Protein AF-A0A7X3KBT7-F1 (afdb_monomer_lite)

InterPro domains:
  IPR002560 Transposase IS204/IS1001/IS1096/IS1165, DDE domain [PF01610] (5-50)

Organism: NCBI:txid747656

Sequence (61 aa):
AFLLKKEESIRLALSVPYNNGLVEGTNNKIKLLKRSAFGFRKHEHLFARIYWMQTPAVHSI

Radius of gyration: 18.75 Å; chains: 1; bounding box: 34×29×49 Å

pLDDT: mean 87.15, std 9.23, range [55.75, 97.19]

Secondary structure (DSSP, 8-state):
-TTGGGHHHHHHHHHSS--THHHHHHHHHHHHHHHHHTT-SSHHHHHHHHHHHHSGGGTT-

Foldseek 3Di:
DVVVVCVVVVVVQVVDPDDCCVVVVVVVVVVVLVVLCPPDPDVVVSVVVVVVVPDVVVVVD

Structure (mmCIF, N/CA/C/O backbone):
data_AF-A0A7X3KBT7-F1
#
_entry.id   AF-A0A7X3KBT7-F1
#
loop_
_atom_site.group_PDB
_atom_site.id
_atom_site.type_symbol
_atom_site.label_atom_id
_atom_site.label_alt_id
_atom_site.label_comp_id
_atom_site.label_asym_id
_atom_site.label_entity_id
_atom_site.label_seq_id
_atom_site.pdbx_PDB_ins_code
_atom_site.Cartn_x
_atom_site.Cartn_y
_atom_site.Cartn_z
_atom_site.occupancy
_atom_site.B_iso_or_equiv
_atom_site.auth_seq_id
_atom_site.auth_comp_id
_atom_site.auth_asym_id
_atom_site.auth_atom_id
_atom_site.pdbx_PDB_model_num
ATOM 1 N N . ALA A 1 1 ? -1.415 8.668 29.453 1.00 76.88 1 ALA A N 1
ATOM 2 C CA . ALA A 1 1 ? -0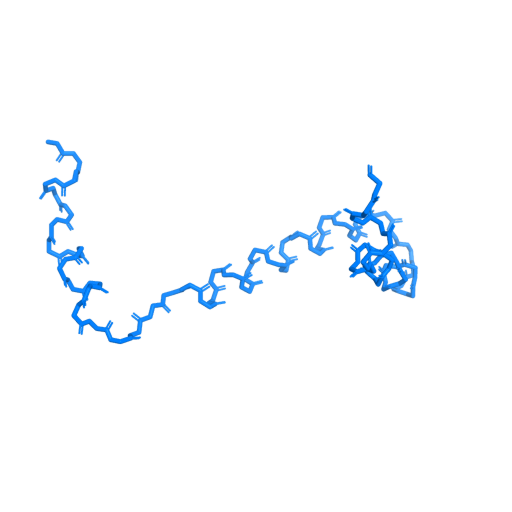.939 7.665 28.473 1.00 76.88 1 ALA A CA 1
ATOM 3 C C . ALA A 1 1 ? -1.651 7.872 27.134 1.00 76.88 1 ALA A C 1
ATOM 5 O O . A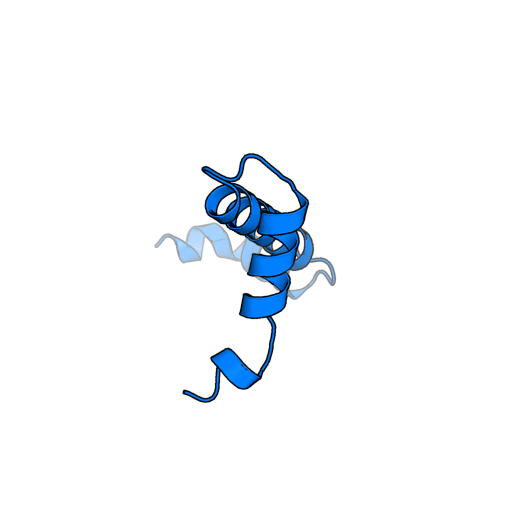LA A 1 1 ? -2.843 8.153 27.146 1.00 76.88 1 ALA A O 1
ATOM 6 N N . PHE A 1 2 ? -0.950 7.758 25.999 1.00 88.25 2 PHE A N 1
ATOM 7 C CA . PHE A 1 2 ? -1.506 8.003 24.652 1.00 88.25 2 PHE A CA 1
ATOM 8 C C . PHE A 1 2 ? -2.727 7.124 24.328 1.00 88.25 2 PHE A C 1
ATOM 10 O O . PHE A 1 2 ? -3.706 7.615 23.773 1.00 88.25 2 PHE A O 1
ATOM 17 N N . LEU A 1 3 ? -2.693 5.852 24.739 1.00 87.88 3 LEU A N 1
ATOM 18 C CA . LEU A 1 3 ? -3.758 4.881 24.470 1.00 87.88 3 LEU A CA 1
ATOM 19 C C . LEU A 1 3 ? -5.059 5.193 25.219 1.00 87.88 3 LEU A C 1
ATOM 21 O O . LEU A 1 3 ? -6.126 5.100 24.625 1.00 87.88 3 LEU A O 1
ATOM 25 N N . LEU A 1 4 ? -4.973 5.666 26.468 1.00 90.62 4 LEU A N 1
ATOM 26 C CA . LEU A 1 4 ? -6.147 6.089 27.247 1.00 90.62 4 LEU A CA 1
ATOM 27 C C . LEU A 1 4 ? -6.905 7.242 26.565 1.00 90.62 4 LEU A C 1
ATOM 29 O O . LEU A 1 4 ? -8.122 7.315 26.627 1.00 90.62 4 LEU A O 1
ATOM 33 N N . LYS A 1 5 ? -6.203 8.114 25.826 1.00 93.75 5 LYS A N 1
ATOM 34 C CA . LYS A 1 5 ? -6.829 9.201 25.051 1.00 93.75 5 LYS A CA 1
ATOM 35 C C . LYS A 1 5 ? -7.576 8.699 23.801 1.00 93.75 5 LYS A C 1
ATOM 37 O O . LYS A 1 5 ? -8.336 9.453 23.200 1.00 93.75 5 LYS A O 1
ATOM 42 N N . LYS A 1 6 ? -7.326 7.462 23.362 1.00 93.62 6 LYS A N 1
ATOM 43 C CA . LYS A 1 6 ? -7.863 6.870 22.123 1.00 93.62 6 LYS A CA 1
ATOM 44 C C . LYS A 1 6 ? -8.873 5.748 22.370 1.00 93.62 6 LYS A C 1
ATOM 46 O O . LYS A 1 6 ? -9.345 5.158 21.401 1.00 93.62 6 LYS A O 1
ATOM 51 N N . GLU A 1 7 ? -9.225 5.487 23.624 1.00 94.69 7 GLU A N 1
ATOM 52 C CA . GLU A 1 7 ? -10.131 4.411 24.038 1.00 94.69 7 GLU A CA 1
ATOM 53 C C . GLU A 1 7 ? -11.444 4.392 23.237 1.00 94.69 7 GLU A C 1
ATOM 55 O O . GLU A 1 7 ? -11.784 3.368 22.647 1.00 94.69 7 GLU A O 1
ATOM 60 N N . GLU A 1 8 ? -12.106 5.544 23.104 1.00 92.88 8 GLU A N 1
ATOM 61 C CA . GLU A 1 8 ? -13.344 5.697 22.325 1.00 92.88 8 GLU A CA 1
ATOM 62 C C . GLU A 1 8 ? -13.181 5.272 20.857 1.00 92.88 8 GLU A C 1
ATOM 64 O O . GLU A 1 8 ? -13.978 4.505 20.319 1.00 92.88 8 GLU A O 1
ATOM 69 N N . SER A 1 9 ? -12.098 5.707 20.205 1.00 89.31 9 SER A N 1
ATOM 70 C CA . SER A 1 9 ? -11.828 5.347 18.806 1.00 89.31 9 SER A CA 1
ATOM 71 C C . SER A 1 9 ? -11.492 3.867 18.621 1.00 89.31 9 SER A C 1
ATOM 73 O O . SER A 1 9 ? -11.842 3.287 17.597 1.00 89.31 9 SER A O 1
ATOM 75 N N . ILE A 1 10 ? -10.846 3.248 19.613 1.00 91.38 10 ILE A N 1
ATOM 76 C CA . ILE A 1 10 ? -10.525 1.817 19.593 1.00 91.38 10 ILE A CA 1
ATOM 77 C C . ILE A 1 10 ? -11.811 1.002 19.756 1.00 91.38 10 ILE A C 1
ATOM 79 O O . ILE A 1 10 ? -12.029 0.062 18.998 1.00 91.38 10 ILE A O 1
ATOM 83 N N . ARG A 1 11 ? -12.699 1.390 20.683 1.00 93.38 11 ARG A N 1
ATOM 84 C CA . ARG A 1 11 ? -14.013 0.749 20.843 1.00 93.38 11 ARG A CA 1
ATOM 85 C C . ARG A 1 11 ? -14.858 0.837 19.575 1.00 93.38 11 ARG A C 1
ATOM 87 O O . ARG A 1 11 ? -15.429 -0.170 19.166 1.00 93.38 11 ARG A O 1
ATOM 94 N N . LEU A 1 12 ? -14.897 2.005 18.932 1.00 91.69 12 LEU A N 1
ATOM 95 C CA . LEU A 1 12 ? -15.632 2.202 17.681 1.00 91.69 12 LEU A CA 1
ATOM 96 C C . LEU A 1 12 ? -15.063 1.356 16.531 1.00 91.69 12 LEU A C 1
ATOM 98 O O . LEU A 1 12 ? -15.816 0.767 15.762 1.00 91.69 12 LEU A O 1
ATOM 102 N N . ALA A 1 13 ? -13.736 1.253 16.426 1.00 90.06 13 ALA A N 1
ATOM 103 C CA . ALA A 1 13 ? -13.091 0.443 15.393 1.00 90.06 13 ALA A CA 1
ATOM 104 C C . ALA A 1 13 ? -13.394 -1.061 15.525 1.00 90.06 13 ALA A C 1
ATOM 106 O O . ALA A 1 13 ? -13.339 -1.777 14.530 1.00 90.06 13 ALA A O 1
ATOM 107 N N . LEU A 1 14 ? -13.709 -1.539 16.734 1.00 90.81 14 LEU A N 1
ATOM 108 C CA . LEU A 1 14 ? -14.081 -2.935 16.985 1.00 90.81 14 LEU A CA 1
ATOM 109 C C . LEU A 1 14 ? -15.575 -3.213 16.763 1.00 90.81 14 LEU A C 1
ATOM 111 O O . LEU A 1 14 ? -15.9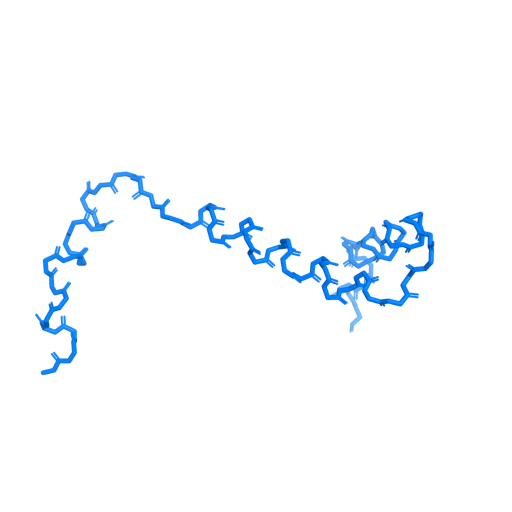41 -4.363 16.540 1.00 90.81 14 LEU A O 1
ATOM 115 N N . SER A 1 15 ? -16.438 -2.195 16.845 1.00 94.00 15 SER A N 1
ATOM 116 C CA . SER A 1 15 ? -17.890 -2.361 16.686 1.00 94.00 15 SER A CA 1
ATOM 117 C C . SER A 1 15 ? -18.364 -2.214 15.240 1.00 94.00 15 SER A C 1
ATOM 119 O O . SER A 1 15 ? -19.368 -2.813 14.854 1.00 94.00 15 SER A O 1
ATOM 121 N N . VAL A 1 16 ? -17.662 -1.416 14.434 1.00 92.00 16 VAL A N 1
ATOM 122 C CA . VAL A 1 16 ? -18.042 -1.106 13.053 1.00 92.00 16 VAL A CA 1
ATOM 123 C C . VAL A 1 16 ? -17.432 -2.141 12.091 1.00 92.00 16 VAL A C 1
ATOM 125 O O . VAL A 1 16 ? -16.251 -2.458 12.206 1.00 92.00 16 VAL A O 1
ATOM 128 N N . PRO A 1 17 ? -18.183 -2.648 11.091 1.00 88.69 17 PRO A N 1
ATOM 129 C CA . PRO A 1 17 ? -17.657 -3.631 10.133 1.00 88.69 17 PRO A CA 1
ATOM 130 C C . PRO A 1 17 ? -16.699 -3.025 9.089 1.00 88.69 17 PRO A C 1
ATOM 132 O O . PRO A 1 17 ? -16.047 -3.747 8.336 1.00 88.69 17 PRO A O 1
ATOM 135 N N . TYR A 1 18 ? -16.623 -1.696 9.013 1.00 85.19 18 TYR A N 1
ATOM 136 C CA . TYR A 1 18 ? -15.791 -0.953 8.072 1.00 85.19 18 TYR A CA 1
ATOM 137 C C . TYR A 1 18 ? -14.421 -0.640 8.670 1.00 85.19 18 TYR A C 1
ATOM 139 O O . TYR A 1 18 ? -14.310 -0.157 9.794 1.00 85.19 18 TYR A O 1
ATOM 147 N N . ASN A 1 19 ? -13.371 -0.844 7.878 1.00 87.56 19 ASN A N 1
ATOM 148 C CA . ASN A 1 19 ? -12.006 -0.491 8.244 1.00 87.56 19 ASN A CA 1
ATOM 149 C C . ASN A 1 19 ? -11.289 0.195 7.074 1.00 87.56 19 ASN A C 1
ATOM 151 O O . ASN A 1 19 ? -11.609 -0.025 5.906 1.00 87.56 19 ASN A O 1
ATOM 155 N N . ASN A 1 20 ? -10.283 1.010 7.392 1.00 91.94 20 ASN A N 1
ATOM 156 C CA . ASN A 1 20 ? -9.465 1.701 6.392 1.00 91.94 20 ASN A CA 1
ATOM 157 C C . ASN A 1 20 ? -8.403 0.788 5.746 1.00 91.94 20 ASN A C 1
ATOM 159 O O . ASN A 1 20 ? -7.648 1.228 4.881 1.00 91.94 20 ASN A O 1
ATOM 163 N N . GLY A 1 21 ? -8.319 -0.484 6.153 1.00 91.75 21 GLY A N 1
ATOM 164 C CA . GLY A 1 21 ? -7.232 -1.387 5.781 1.00 91.75 21 GLY A CA 1
ATOM 165 C C . GLY A 1 21 ? -7.130 -1.613 4.273 1.00 91.75 21 GLY A C 1
ATOM 166 O O . GLY A 1 21 ? -6.029 -1.628 3.724 1.00 91.75 21 GLY A O 1
ATOM 167 N N . LEU A 1 22 ? -8.265 -1.707 3.573 1.00 92.25 22 LEU A N 1
ATOM 168 C CA . LEU A 1 22 ? -8.289 -1.857 2.114 1.00 92.25 22 LEU A CA 1
ATOM 169 C C . LEU A 1 22 ? -7.699 -0.632 1.398 1.00 92.25 22 LEU A C 1
ATOM 171 O O . LEU A 1 22 ? -6.885 -0.764 0.478 1.00 92.25 22 LEU A O 1
ATOM 175 N N . VAL A 1 23 ? -8.099 0.564 1.826 1.00 95.62 23 VAL A N 1
ATOM 176 C CA . VAL A 1 23 ? -7.660 1.833 1.232 1.00 95.62 23 VAL A CA 1
ATOM 177 C C . VAL A 1 23 ? -6.183 2.074 1.542 1.00 95.62 23 VAL A C 1
ATOM 179 O O . VAL A 1 23 ? -5.406 2.389 0.642 1.00 95.62 23 VAL A O 1
ATOM 182 N N . GLU A 1 24 ? -5.757 1.853 2.786 1.00 95.44 24 GLU A N 1
ATOM 183 C CA . GLU A 1 24 ? -4.350 1.955 3.188 1.00 95.44 24 GLU A CA 1
ATOM 184 C C . GLU A 1 24 ? -3.469 0.941 2.460 1.00 95.44 24 GLU A C 1
ATOM 186 O O . GLU A 1 24 ? -2.413 1.304 1.934 1.00 95.44 24 GLU A O 1
ATOM 191 N N . GLY A 1 25 ? -3.922 -0.309 2.351 1.00 96.19 25 GLY A N 1
ATOM 192 C CA . GLY A 1 25 ? -3.238 -1.351 1.592 1.00 96.19 25 GLY A CA 1
ATOM 193 C C . GLY A 1 25 ? -3.067 -0.967 0.122 1.00 96.19 25 GLY A C 1
ATOM 194 O O . GLY A 1 25 ? -1.977 -1.107 -0.438 1.00 96.19 25 GLY A O 1
ATOM 195 N N . THR A 1 26 ? -4.111 -0.406 -0.490 1.00 96.31 26 THR A N 1
ATOM 196 C CA . THR A 1 26 ? -4.073 0.086 -1.875 1.00 96.31 26 THR A CA 1
ATOM 197 C C . THR A 1 26 ? -3.083 1.241 -2.030 1.00 96.31 26 THR A C 1
ATOM 199 O O . THR A 1 26 ? -2.213 1.208 -2.903 1.00 96.31 26 THR A O 1
ATOM 202 N N . ASN A 1 27 ? -3.136 2.228 -1.134 1.00 97.19 27 ASN A N 1
ATOM 203 C CA . ASN A 1 27 ? -2.232 3.377 -1.145 1.00 97.19 27 ASN A CA 1
ATOM 204 C C . ASN A 1 27 ? -0.765 2.961 -0.978 1.00 97.19 27 ASN A C 1
ATOM 206 O O . ASN A 1 27 ? 0.115 3.496 -1.657 1.00 97.19 27 ASN A O 1
ATOM 210 N N . ASN A 1 28 ? -0.488 1.986 -0.114 1.00 96.06 28 ASN A N 1
ATOM 211 C CA . ASN A 1 28 ? 0.861 1.469 0.098 1.00 96.06 28 ASN A CA 1
ATOM 212 C C . ASN A 1 28 ? 1.381 0.709 -1.127 1.00 96.06 28 ASN A C 1
ATOM 214 O O . ASN A 1 28 ? 2.521 0.938 -1.537 1.00 96.06 28 ASN A O 1
ATOM 218 N N . LYS A 1 29 ? 0.542 -0.113 -1.773 1.00 92.06 29 LYS A N 1
ATOM 219 C CA . LYS A 1 29 ? 0.898 -0.780 -3.037 1.00 92.06 29 LYS A CA 1
ATOM 220 C C . LYS A 1 29 ? 1.225 0.234 -4.133 1.00 92.06 29 LYS A C 1
ATOM 222 O O . LYS A 1 29 ? 2.263 0.111 -4.776 1.00 92.06 29 LYS A O 1
ATOM 227 N N . ILE A 1 30 ? 0.416 1.283 -4.297 1.00 93.12 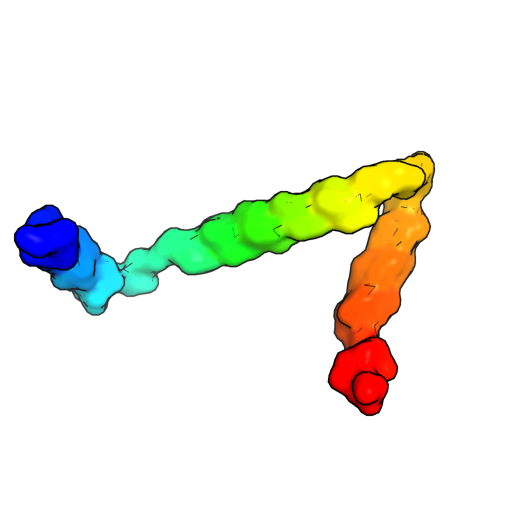30 ILE A N 1
ATOM 228 C CA . ILE A 1 30 ? 0.681 2.352 -5.275 1.00 93.12 30 ILE A CA 1
ATOM 229 C C . ILE A 1 30 ? 2.010 3.058 -4.974 1.00 93.12 30 ILE A C 1
ATOM 231 O O . ILE A 1 30 ? 2.801 3.296 -5.885 1.00 93.12 30 ILE A O 1
ATOM 235 N N . LYS A 1 31 ? 2.287 3.383 -3.704 1.00 93.69 31 LYS A N 1
ATOM 236 C CA . LYS A 1 31 ? 3.561 4.003 -3.299 1.00 93.69 31 LYS A CA 1
ATOM 237 C C . LYS A 1 31 ? 4.761 3.111 -3.619 1.00 93.69 31 LYS A C 1
ATOM 239 O O . LYS A 1 31 ? 5.774 3.616 -4.102 1.00 93.69 31 LYS A O 1
ATOM 244 N N . LEU A 1 32 ? 4.652 1.806 -3.371 1.00 91.38 32 LEU A N 1
ATOM 245 C CA . LEU A 1 32 ? 5.703 0.839 -3.683 1.00 91.38 32 LEU A CA 1
ATOM 246 C C . LEU A 1 32 ? 5.932 0.739 -5.195 1.00 91.38 32 LEU A C 1
ATOM 248 O O . LEU A 1 32 ? 7.066 0.886 -5.641 1.00 91.38 32 LEU A O 1
ATOM 252 N N . LEU A 1 33 ? 4.862 0.610 -5.984 1.00 89.62 33 LEU A N 1
ATOM 253 C CA . LEU A 1 33 ? 4.935 0.579 -7.448 1.00 89.62 33 LEU A CA 1
ATOM 254 C C . LEU A 1 33 ? 5.593 1.838 -8.017 1.00 89.62 33 LEU A C 1
ATOM 256 O O . LEU A 1 33 ? 6.471 1.735 -8.865 1.00 89.62 33 LEU A O 1
ATOM 260 N N . LYS A 1 34 ? 5.232 3.024 -7.510 1.00 88.31 34 LYS A N 1
ATOM 261 C CA . LYS A 1 34 ? 5.853 4.295 -7.915 1.00 88.31 34 LYS A CA 1
ATOM 262 C C . LYS A 1 34 ? 7.350 4.338 -7.607 1.00 88.31 34 LYS A C 1
ATOM 264 O O . LYS A 1 34 ? 8.117 4.848 -8.416 1.00 88.31 34 LYS A O 1
ATOM 269 N N . ARG A 1 35 ? 7.777 3.789 -6.465 1.00 89.56 35 ARG A N 1
ATOM 270 C CA . ARG A 1 35 ? 9.200 3.697 -6.104 1.00 89.56 35 ARG A CA 1
ATOM 271 C C . ARG A 1 35 ? 9.946 2.742 -7.029 1.00 89.56 35 ARG A C 1
ATOM 273 O O . ARG A 1 35 ? 11.016 3.087 -7.512 1.00 89.56 35 ARG A O 1
ATOM 280 N N . SER A 1 36 ? 9.366 1.577 -7.302 1.00 86.25 36 SER A N 1
ATOM 281 C CA . SER A 1 36 ? 9.928 0.607 -8.244 1.00 86.25 36 SER A CA 1
ATOM 282 C C . SER A 1 36 ? 9.951 1.133 -9.679 1.00 86.25 36 SER A C 1
ATOM 284 O O . SER A 1 36 ? 10.828 0.748 -10.434 1.00 86.25 36 SER A O 1
ATOM 286 N N . ALA A 1 37 ? 9.028 2.021 -10.054 1.00 87.25 37 ALA A N 1
ATOM 287 C CA . ALA A 1 37 ? 8.954 2.628 -11.381 1.00 87.25 37 ALA A CA 1
ATOM 288 C C . ALA A 1 37 ? 10.048 3.668 -11.665 1.00 87.25 37 ALA A C 1
ATOM 290 O O . ALA A 1 37 ? 10.277 4.004 -12.828 1.00 87.25 37 ALA A O 1
ATOM 291 N N . PHE A 1 38 ? 10.723 4.189 -10.636 1.00 88.25 38 PHE A N 1
ATOM 292 C CA . PHE A 1 38 ? 11.749 5.211 -10.817 1.00 88.25 38 PHE A CA 1
ATOM 293 C C . PHE A 1 38 ? 12.882 4.708 -11.729 1.00 88.25 38 PHE A C 1
ATOM 295 O O . PHE A 1 38 ? 13.472 3.659 -11.485 1.00 88.25 38 PHE A O 1
ATOM 302 N N . GLY A 1 39 ? 13.181 5.462 -12.792 1.00 87.38 39 GLY A N 1
ATOM 303 C CA . GLY A 1 39 ? 14.236 5.141 -13.760 1.00 87.38 39 GLY A CA 1
ATOM 304 C C . GLY A 1 39 ? 13.804 4.266 -14.945 1.00 87.38 39 GLY A C 1
ATOM 305 O O . GLY A 1 39 ? 14.563 4.144 -15.908 1.00 87.38 39 GLY A O 1
ATOM 306 N N . PHE A 1 40 ? 12.585 3.713 -14.950 1.00 90.12 40 PHE A N 1
ATOM 307 C CA . PHE A 1 40 ? 12.067 2.999 -16.119 1.00 90.12 40 PHE A CA 1
ATOM 308 C C . PHE A 1 40 ? 11.595 3.974 -17.203 1.00 90.12 40 PHE A C 1
ATOM 310 O O . PHE A 1 40 ? 10.702 4.787 -16.986 1.00 90.12 40 PHE A O 1
ATOM 317 N N . ARG A 1 41 ? 12.172 3.860 -18.405 1.00 88.88 41 ARG A N 1
ATOM 318 C CA . ARG A 1 41 ? 11.779 4.665 -19.579 1.00 88.88 41 ARG A CA 1
ATOM 319 C C . ARG A 1 41 ? 10.567 4.103 -20.331 1.00 88.88 41 ARG A C 1
ATOM 321 O O . ARG A 1 41 ? 9.927 4.835 -21.075 1.00 88.88 41 ARG A O 1
ATOM 328 N N . LYS A 1 42 ? 10.272 2.808 -20.163 1.00 90.25 42 LYS A N 1
ATOM 329 C CA . LYS A 1 42 ? 9.144 2.106 -20.796 1.00 90.25 42 LYS A CA 1
ATOM 330 C C . LYS A 1 42 ? 8.331 1.350 -19.750 1.00 90.25 42 LYS A C 1
ATOM 332 O O . LYS A 1 42 ? 8.908 0.667 -18.903 1.00 90.25 42 LYS A O 1
ATOM 337 N N . HIS A 1 43 ? 7.005 1.422 -19.854 1.00 84.56 43 HIS A N 1
ATOM 338 C CA . HIS A 1 43 ? 6.086 0.758 -18.923 1.00 84.56 43 HIS A CA 1
ATOM 339 C C . HIS A 1 43 ? 6.188 -0.775 -18.976 1.00 84.56 43 HIS A C 1
ATOM 341 O O . HIS A 1 43 ? 6.064 -1.432 -17.949 1.00 84.56 43 HIS A O 1
ATOM 347 N N . GLU A 1 44 ? 6.493 -1.350 -20.140 1.00 91.62 44 GLU A N 1
ATOM 348 C CA . GLU A 1 44 ? 6.669 -2.801 -20.321 1.00 91.62 44 GLU A CA 1
ATOM 349 C C . GLU A 1 44 ? 7.747 -3.384 -19.397 1.00 91.62 44 GLU A C 1
ATOM 351 O O . GLU A 1 44 ? 7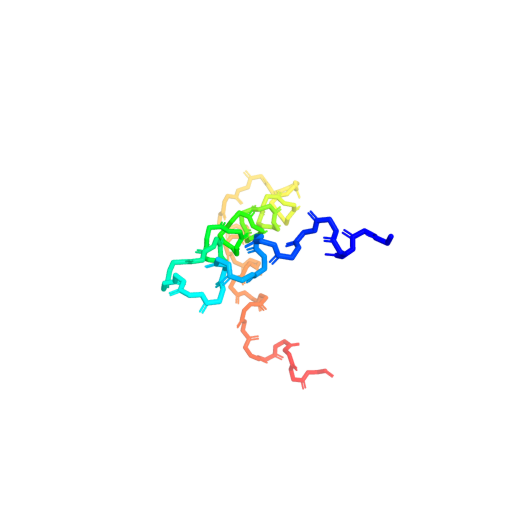.543 -4.423 -18.775 1.00 91.62 44 GLU A O 1
ATOM 356 N N . HIS A 1 45 ? 8.878 -2.688 -19.243 1.00 89.25 45 HIS A N 1
ATOM 357 C CA . HIS A 1 45 ? 9.967 -3.134 -18.370 1.00 89.25 45 HIS A CA 1
ATOM 358 C C . HIS A 1 45 ? 9.587 -3.077 -16.886 1.00 89.25 45 HIS A C 1
ATOM 360 O O . HIS A 1 45 ? 9.995 -3.945 -16.111 1.00 89.25 45 HIS A O 1
ATOM 366 N N . LEU A 1 46 ? 8.770 -2.095 -16.499 1.00 89.12 46 LEU A N 1
ATOM 367 C CA . LEU A 1 46 ? 8.206 -2.016 -15.156 1.00 89.12 46 LEU A CA 1
ATOM 368 C C . LEU A 1 46 ? 7.259 -3.195 -14.891 1.00 89.12 46 LEU A C 1
ATOM 370 O O . LEU A 1 46 ? 7.409 -3.873 -13.875 1.00 89.12 46 LEU A O 1
ATOM 374 N N . PHE A 1 47 ? 6.323 -3.475 -15.804 1.00 88.75 47 PHE A N 1
ATOM 375 C CA . PHE A 1 47 ? 5.389 -4.597 -15.659 1.00 88.75 47 PHE A CA 1
ATOM 376 C C . PHE A 1 47 ? 6.104 -5.944 -15.631 1.00 88.75 47 PHE A C 1
ATOM 378 O O . PHE A 1 47 ? 5.803 -6.763 -14.765 1.00 88.75 47 PHE A O 1
ATOM 385 N N . ALA A 1 48 ? 7.103 -6.139 -16.497 1.00 89.31 48 ALA A N 1
ATOM 386 C CA . ALA A 1 48 ? 7.949 -7.321 -16.455 1.00 89.31 48 ALA A CA 1
ATOM 387 C C . ALA A 1 48 ? 8.583 -7.468 -15.066 1.00 89.31 48 ALA A C 1
ATOM 389 O O . ALA A 1 48 ? 8.436 -8.511 -14.436 1.00 89.31 48 ALA A O 1
ATOM 390 N N . ARG A 1 49 ? 9.221 -6.417 -14.529 1.00 86.50 49 ARG A N 1
ATOM 391 C CA . ARG A 1 49 ? 9.855 -6.475 -13.202 1.00 86.50 49 ARG A CA 1
ATOM 392 C C . ARG A 1 49 ? 8.864 -6.811 -12.086 1.00 86.50 49 ARG A C 1
ATOM 394 O O . ARG A 1 49 ? 9.210 -7.601 -11.213 1.00 86.50 49 ARG A O 1
ATOM 401 N N . ILE A 1 50 ? 7.661 -6.239 -12.109 1.00 87.00 50 ILE A N 1
ATOM 402 C CA . ILE A 1 50 ? 6.609 -6.538 -11.124 1.00 87.00 50 ILE A CA 1
ATOM 403 C C . ILE A 1 50 ? 6.185 -8.007 -11.220 1.00 87.00 50 ILE A C 1
ATOM 405 O O . ILE A 1 50 ? 6.100 -8.679 -10.197 1.00 87.00 50 ILE A O 1
ATOM 409 N N . TYR A 1 51 ? 5.970 -8.519 -12.432 1.00 87.06 51 TYR A N 1
ATOM 410 C CA . TYR A 1 51 ? 5.591 -9.912 -12.661 1.00 87.06 51 TYR A CA 1
ATOM 411 C C . TYR A 1 51 ? 6.677 -10.889 -12.185 1.00 87.06 51 TYR A C 1
ATOM 413 O O . TYR A 1 51 ? 6.391 -11.841 -11.459 1.00 87.06 51 TYR A O 1
ATOM 421 N N . TRP A 1 52 ? 7.944 -10.597 -12.49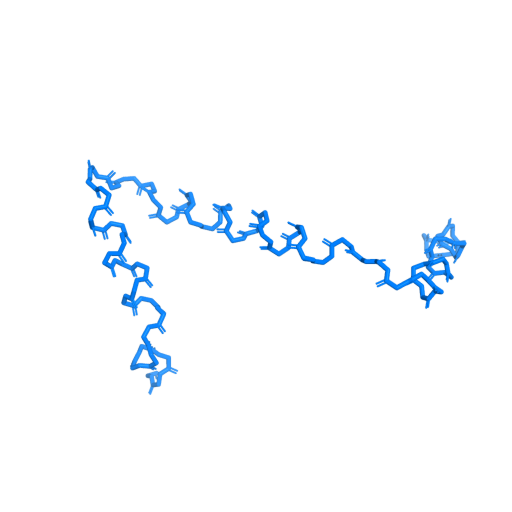9 1.00 84.88 52 TRP A N 1
ATOM 422 C CA . TRP A 1 52 ? 9.094 -11.342 -11.982 1.00 84.88 52 TRP A CA 1
ATOM 423 C C . TRP A 1 52 ? 9.140 -11.323 -10.448 1.00 84.88 52 TRP A C 1
ATOM 425 O O . TRP A 1 52 ? 9.317 -12.370 -9.836 1.00 84.88 52 TRP A O 1
ATOM 435 N N . MET A 1 53 ? 8.919 -10.165 -9.812 1.00 80.88 53 MET A N 1
ATOM 436 C CA . MET A 1 53 ? 8.876 -10.052 -8.346 1.00 80.88 53 MET A CA 1
ATOM 437 C C . MET A 1 53 ? 7.717 -10.821 -7.709 1.00 80.88 53 MET A C 1
ATOM 439 O O . MET A 1 53 ? 7.835 -11.200 -6.555 1.00 80.88 53 MET A O 1
ATOM 443 N N . GLN A 1 54 ? 6.602 -11.029 -8.410 1.00 79.19 54 GLN A N 1
ATOM 444 C CA . GLN A 1 54 ? 5.446 -11.775 -7.898 1.00 79.19 54 GLN A CA 1
ATOM 445 C C . GLN A 1 54 ? 5.532 -13.280 -8.179 1.00 79.19 54 GLN A C 1
ATOM 447 O O . GLN A 1 54 ? 4.713 -14.046 -7.674 1.00 79.19 54 GLN A O 1
ATOM 452 N N . THR A 1 55 ? 6.518 -13.718 -8.964 1.00 82.38 55 THR A N 1
ATOM 453 C CA . THR A 1 55 ? 6.679 -15.129 -9.312 1.00 82.38 55 THR A CA 1
ATOM 454 C C . THR A 1 55 ? 7.180 -15.915 -8.088 1.00 82.38 55 THR A C 1
ATOM 456 O O . THR A 1 55 ? 8.167 -15.516 -7.460 1.00 82.38 55 THR A O 1
ATOM 459 N N . PRO A 1 56 ? 6.548 -17.051 -7.733 1.00 71.38 56 PRO A N 1
ATOM 460 C CA . PRO A 1 56 ? 6.917 -17.832 -6.547 1.00 71.38 56 PRO A CA 1
ATOM 461 C C . PRO A 1 56 ? 8.364 -18.349 -6.579 1.00 71.38 56 PRO A C 1
ATOM 463 O O . PRO A 1 56 ? 8.977 -18.481 -5.527 1.00 71.38 56 PRO A O 1
ATOM 466 N N . ALA A 1 57 ? 8.945 -18.540 -7.768 1.00 66.94 57 ALA A N 1
ATOM 467 C CA . ALA A 1 57 ? 10.331 -18.982 -7.951 1.00 66.94 57 ALA A CA 1
ATOM 468 C C . ALA A 1 57 ? 11.397 -18.028 -7.368 1.00 66.94 57 ALA A C 1
ATOM 470 O O . ALA A 1 57 ? 12.515 -18.456 -7.106 1.00 66.94 57 ALA A O 1
ATOM 471 N N . VAL A 1 58 ? 11.076 -16.744 -7.163 1.00 61.09 58 VAL A N 1
ATOM 472 C CA . VAL A 1 58 ? 11.995 -15.765 -6.546 1.00 61.09 58 VAL A CA 1
ATOM 473 C C . VAL A 1 58 ? 11.950 -15.821 -5.013 1.00 61.09 58 VAL A C 1
ATOM 475 O O . VAL A 1 58 ? 12.905 -15.422 -4.361 1.00 61.09 58 VAL A O 1
ATOM 478 N N . HIS A 1 59 ? 10.861 -16.327 -4.430 1.00 60.38 59 HIS A N 1
ATOM 479 C CA . HIS A 1 59 ? 10.662 -16.386 -2.976 1.00 60.38 59 HIS A CA 1
ATOM 480 C C . HIS A 1 59 ? 11.131 -17.713 -2.355 1.00 60.38 59 HIS A C 1
ATOM 482 O O . HIS A 1 59 ? 11.050 -17.880 -1.142 1.00 60.38 59 HIS A O 1
ATOM 488 N N . SER A 1 60 ? 11.566 -18.662 -3.189 1.00 58.84 60 SER A N 1
ATOM 489 C CA . SER A 1 60 ? 12.032 -19.998 -2.800 1.00 58.84 60 SER A CA 1
ATOM 490 C C . SER A 1 60 ? 13.561 -20.147 -2.789 1.00 58.84 60 SER A C 1
ATOM 492 O O . SER A 1 60 ? 14.048 -21.274 -2.721 1.00 58.84 60 SER A O 1
ATOM 494 N N . ILE A 1 61 ? 14.303 -19.040 -2.904 1.00 55.75 61 ILE A N 1
ATOM 495 C CA . ILE A 1 61 ? 15.763 -18.957 -2.717 1.00 55.75 61 ILE A CA 1
ATOM 496 C C . ILE A 1 61 ? 16.012 -18.278 -1.374 1.00 55.75 61 ILE A C 1
ATOM 498 O O . ILE A 1 61 ? 16.853 -18.793 -0.608 1.00 55.75 61 ILE A O 1
#